Protein AF-A0A0B1S2V6-F1 (afdb_monomer_lite)

Secondary structure (DSSP, 8-state):
--HHHHHHHHHH-GGGHHHHHHTTTTSEEEEEEEEETTEEEEEEEEE---S-TTS---EEEPPPPPGGGGGG--GGGSEEEEEEEEESSPPPHHHHHHHHH-EEEEEEEEES-HHHHHHHHHHSEEEEEEEEE-

Sequence (134 aa):
MDLPSIVSLAVVLPQKLVDIFRLLKNRVYSLRVEIVPQHISVEYYEMKNETEKDKCLIFEKLPVLPQAIWRYIPFSMLHTECLEITQGAQIPEEVEKILNELVIHSISLSFVCWLEAKKVLELVTFTSGARLSV

Structure (mmCIF, N/CA/C/O backbone):
data_AF-A0A0B1S2V6-F1
#
_entry.id   AF-A0A0B1S2V6-F1
#
loop_
_atom_site.group_PDB
_atom_site.id
_atom_site.type_symbol
_atom_site.label_atom_id
_atom_site.label_alt_id
_atom_site.label_comp_id
_atom_site.label_asym_id
_atom_site.label_entity_id
_atom_site.label_seq_id
_atom_site.pdbx_PDB_ins_code
_atom_site.Cartn_x
_atom_site.Cartn_y
_atom_site.Cartn_z
_atom_site.occupancy
_atom_site.B_iso_or_equiv
_atom_site.auth_seq_id
_atom_site.auth_comp_id
_atom_site.auth_asym_id
_atom_site.auth_atom_id
_atom_site.pdbx_PDB_model_num
ATOM 1 N N . MET A 1 1 ? -19.867 -3.984 -0.432 1.00 61.44 1 MET A N 1
ATOM 2 C CA . MET A 1 1 ? -19.374 -3.062 -1.469 1.00 61.44 1 MET A CA 1
ATOM 3 C C . MET A 1 1 ? -17.870 -3.043 -1.318 1.00 61.44 1 MET A C 1
ATOM 5 O O . MET A 1 1 ? -17.399 -2.798 -0.216 1.00 61.44 1 MET A O 1
ATOM 9 N N . ASP A 1 2 ? -17.163 -3.456 -2.354 1.00 66.94 2 ASP A N 1
ATOM 10 C CA . ASP A 1 2 ? -15.708 -3.567 -2.407 1.00 66.94 2 ASP A CA 1
ATOM 11 C C . ASP A 1 2 ? -15.049 -2.192 -2.613 1.00 66.94 2 ASP A C 1
ATOM 13 O O . ASP A 1 2 ? -15.702 -1.232 -3.038 1.00 66.94 2 ASP A O 1
ATOM 17 N N . LEU A 1 3 ? -13.756 -2.091 -2.286 1.00 68.56 3 LEU A N 1
ATOM 18 C CA . LEU A 1 3 ? -12.988 -0.845 -2.373 1.00 68.56 3 LEU A CA 1
ATOM 19 C C . LEU A 1 3 ? -13.098 -0.187 -3.768 1.00 68.56 3 LEU A C 1
ATOM 21 O O . LEU A 1 3 ? -13.439 0.991 -3.807 1.00 68.56 3 LEU A O 1
ATOM 25 N N . PRO A 1 4 ? -12.945 -0.890 -4.909 1.00 68.88 4 PRO A N 1
ATOM 26 C CA . PRO A 1 4 ? -13.111 -0.281 -6.236 1.00 68.88 4 PRO A CA 1
ATOM 27 C C . PRO A 1 4 ? -14.491 0.343 -6.485 1.00 68.88 4 PRO A C 1
ATOM 29 O O . PRO A 1 4 ? -14.582 1.445 -7.034 1.00 68.88 4 PRO A O 1
ATOM 32 N N . SER A 1 5 ? -15.570 -0.317 -6.053 1.00 75.94 5 SER A N 1
ATOM 33 C CA . SER A 1 5 ? -16.931 0.225 -6.166 1.00 75.94 5 SER A CA 1
ATOM 34 C C . SER A 1 5 ? -17.106 1.488 -5.323 1.00 75.94 5 SER A C 1
ATOM 36 O O . SER A 1 5 ? -17.718 2.462 -5.764 1.00 75.94 5 SER A O 1
ATOM 38 N N . ILE A 1 6 ? -16.521 1.500 -4.125 1.00 74.88 6 ILE A N 1
ATOM 39 C CA . ILE A 1 6 ? -16.542 2.649 -3.217 1.00 74.88 6 ILE A CA 1
ATOM 40 C C . ILE A 1 6 ? -15.716 3.813 -3.767 1.00 74.88 6 ILE A C 1
ATOM 42 O O . ILE A 1 6 ? -16.171 4.955 -3.727 1.00 74.88 6 ILE A O 1
ATOM 46 N N . VAL A 1 7 ? -14.546 3.532 -4.341 1.00 74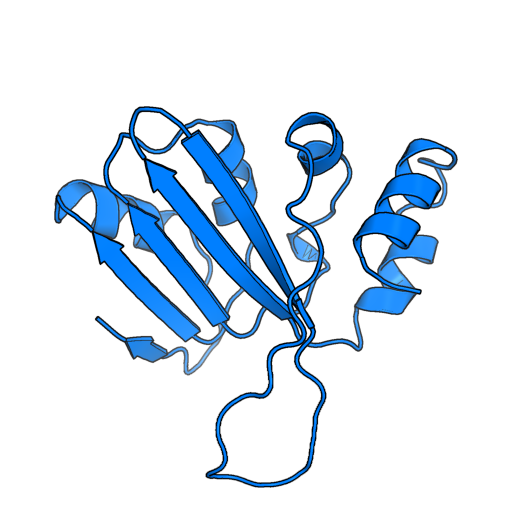.38 7 VAL A N 1
ATOM 47 C CA . VAL A 1 7 ? -13.704 4.551 -4.972 1.00 74.38 7 VAL A CA 1
ATOM 48 C C . VAL A 1 7 ? -14.394 5.130 -6.210 1.00 74.38 7 VAL A C 1
ATOM 50 O O . VAL A 1 7 ? -14.388 6.341 -6.410 1.00 74.38 7 VAL A O 1
ATOM 53 N N . SER A 1 8 ? -15.072 4.300 -7.003 1.00 75.62 8 SER A N 1
ATOM 54 C CA . SER A 1 8 ? -15.864 4.768 -8.149 1.00 75.62 8 SER A CA 1
ATOM 55 C C . SER A 1 8 ? -16.994 5.708 -7.711 1.00 75.62 8 SER A C 1
ATOM 57 O O . SER A 1 8 ? -17.213 6.753 -8.322 1.00 75.62 8 SER A O 1
ATOM 59 N N . LEU A 1 9 ? -17.666 5.391 -6.600 1.00 75.12 9 LEU A N 1
ATOM 60 C CA . LEU A 1 9 ? -18.659 6.265 -5.964 1.00 75.12 9 LEU A CA 1
ATOM 61 C C . LEU A 1 9 ? -18.049 7.579 -5.459 1.00 75.12 9 LEU A C 1
ATOM 63 O O . LEU A 1 9 ? -18.642 8.643 -5.631 1.00 75.12 9 LEU A O 1
ATOM 67 N N . ALA A 1 10 ? -16.860 7.510 -4.869 1.00 73.12 10 ALA A N 1
ATOM 68 C CA . ALA A 1 10 ? -16.105 8.657 -4.381 1.00 73.12 10 ALA A CA 1
ATOM 69 C C . ALA A 1 10 ? -15.675 9.620 -5.501 1.00 73.12 10 ALA A C 1
ATOM 71 O O . ALA A 1 10 ? -15.712 10.832 -5.299 1.00 73.12 10 ALA A O 1
ATOM 72 N N . VAL A 1 11 ? -15.336 9.106 -6.688 1.00 74.62 11 VAL A N 1
ATOM 73 C CA . VAL A 1 11 ? -15.039 9.930 -7.874 1.00 74.62 11 VAL A CA 1
ATOM 74 C C . VAL A 1 11 ? -16.268 10.728 -8.317 1.00 74.62 11 VAL A C 1
ATOM 76 O O . VAL A 1 11 ? -16.147 11.897 -8.676 1.00 74.62 11 VAL A O 1
ATOM 79 N N . VAL A 1 12 ? -17.457 10.119 -8.273 1.00 80.94 12 VAL A N 1
ATOM 80 C CA . VAL A 1 12 ? -18.717 10.774 -8.668 1.00 80.94 12 VAL A CA 1
ATOM 81 C C . VAL A 1 12 ? -19.222 11.741 -7.589 1.00 80.94 12 VAL A C 1
ATOM 83 O O . VAL A 1 12 ? -19.851 12.749 -7.905 1.00 80.94 12 VAL A O 1
ATOM 86 N N . LEU A 1 13 ? -18.949 11.455 -6.312 1.00 80.00 13 LEU A N 1
ATOM 87 C CA . LEU A 1 13 ? -19.429 12.225 -5.160 1.00 80.00 13 LEU A CA 1
ATOM 88 C C . LEU A 1 13 ? -18.275 12.673 -4.242 1.00 80.00 13 LEU A C 1
ATOM 90 O O . LEU A 1 13 ? -18.248 12.300 -3.063 1.00 80.00 13 LEU A O 1
ATOM 94 N N . PRO A 1 14 ? -17.353 13.525 -4.727 1.00 71.38 14 PRO A N 1
ATOM 95 C CA . PRO A 1 14 ? -16.155 13.905 -3.980 1.00 71.38 14 PRO A CA 1
ATOM 96 C C . PRO A 1 14 ? -16.479 14.639 -2.669 1.00 71.38 14 PRO A C 1
ATOM 98 O O . PRO A 1 14 ? -15.815 14.422 -1.659 1.00 71.38 14 PRO A O 1
ATOM 101 N N . GLN A 1 15 ? -17.560 15.429 -2.614 1.00 79.50 15 GLN A N 1
ATOM 102 C CA . GLN A 1 15 ? -17.984 16.086 -1.367 1.00 79.50 15 GLN A CA 1
ATOM 103 C C . GLN A 1 15 ? -18.398 15.119 -0.239 1.00 79.50 15 GLN A C 1
ATOM 105 O O . GLN A 1 15 ? -18.518 15.547 0.905 1.00 79.50 15 GLN A O 1
ATOM 110 N N . LYS A 1 16 ? -18.628 13.830 -0.533 1.00 79.44 16 LYS A N 1
ATOM 111 C CA . LYS A 1 16 ? -19.025 12.808 0.452 1.00 79.44 16 LYS A CA 1
ATOM 112 C C . LYS A 1 16 ? -17.924 11.790 0.749 1.00 79.44 16 LYS A C 1
ATOM 114 O O . LYS A 1 16 ? -18.206 10.778 1.387 1.00 79.44 16 LYS A O 1
ATOM 119 N N . LEU A 1 17 ? -16.681 12.050 0.331 1.00 73.75 17 LEU A N 1
ATOM 120 C CA . LEU A 1 17 ? -15.537 11.150 0.526 1.00 73.75 17 LEU A CA 1
ATOM 121 C C . LEU A 1 17 ? -15.443 10.618 1.960 1.00 73.75 17 LEU A C 1
ATOM 123 O O . LEU A 1 17 ? -15.398 9.410 2.170 1.00 73.75 17 LEU A O 1
ATOM 127 N N . VAL A 1 18 ? -15.498 11.505 2.953 1.00 74.31 18 VAL A N 1
ATOM 128 C CA . VAL A 1 18 ? -15.374 11.126 4.369 1.00 74.31 18 VAL A CA 1
ATOM 129 C C . VAL A 1 18 ? -16.478 10.157 4.799 1.00 74.31 18 VAL A C 1
ATOM 131 O O . VAL A 1 18 ? -16.204 9.193 5.511 1.00 74.31 18 VAL A O 1
ATOM 134 N N . ASP A 1 19 ? -17.719 10.380 4.364 1.00 79.81 19 ASP A N 1
ATOM 135 C CA . ASP A 1 19 ? -18.854 9.518 4.710 1.00 79.81 19 ASP A CA 1
ATOM 136 C C . ASP A 1 19 ? -18.796 8.172 3.979 1.00 79.81 19 ASP A C 1
ATOM 138 O O . ASP A 1 19 ? -19.103 7.136 4.567 1.00 79.81 19 ASP A O 1
ATOM 142 N N . ILE A 1 20 ? -18.358 8.186 2.719 1.00 76.94 20 ILE A N 1
ATOM 143 C CA . ILE A 1 20 ? -18.197 7.003 1.871 1.00 76.94 20 ILE A CA 1
ATOM 144 C C . ILE A 1 20 ? -17.090 6.091 2.428 1.00 76.94 20 ILE A C 1
ATOM 146 O O . ILE A 1 20 ? -17.314 4.899 2.642 1.00 76.94 20 ILE A O 1
ATOM 150 N N . PHE A 1 21 ? -15.918 6.651 2.740 1.00 77.31 21 PHE A N 1
ATOM 151 C CA . PHE A 1 21 ? -14.779 5.897 3.269 1.00 77.31 21 PHE A CA 1
ATOM 152 C C . PHE A 1 21 ? -14.931 5.518 4.745 1.00 77.31 21 PHE A C 1
ATOM 154 O O . PHE A 1 21 ? -14.291 4.568 5.196 1.00 77.31 21 PHE A O 1
ATOM 161 N N . ARG A 1 22 ? -15.840 6.158 5.498 1.00 77.25 22 ARG A N 1
ATOM 162 C CA . ARG A 1 22 ? -16.186 5.720 6.863 1.00 77.25 22 ARG A CA 1
ATOM 163 C C . ARG A 1 22 ? -16.647 4.260 6.894 1.00 77.25 22 ARG A C 1
ATOM 165 O O . ARG A 1 22 ? -16.333 3.555 7.848 1.00 77.25 22 ARG A O 1
ATOM 172 N N . LEU A 1 23 ? -17.325 3.794 5.842 1.00 73.50 23 LEU A N 1
ATOM 173 C CA . LEU A 1 23 ? -17.763 2.399 5.700 1.00 73.50 23 LEU A CA 1
ATOM 174 C C . LEU A 1 23 ? -16.591 1.408 5.638 1.00 73.50 23 LEU A C 1
ATOM 176 O O . LEU A 1 23 ? -16.761 0.233 5.956 1.00 73.50 23 LEU A O 1
ATOM 180 N N . LEU A 1 24 ? -15.410 1.883 5.240 1.00 72.31 24 LEU A N 1
ATOM 181 C CA . LEU A 1 24 ? -14.209 1.073 5.079 1.00 72.31 24 LEU A CA 1
ATOM 182 C C . LEU A 1 24 ? -13.297 1.082 6.303 1.00 72.31 24 LEU A C 1
ATOM 184 O O . LEU A 1 24 ? -12.448 0.206 6.411 1.00 72.31 24 LEU A O 1
ATOM 188 N N . LYS A 1 25 ? -13.497 2.011 7.244 1.00 71.19 25 LYS A N 1
ATOM 189 C CA . LYS A 1 25 ? -12.655 2.159 8.440 1.00 71.19 25 LYS A CA 1
ATOM 190 C C . LYS A 1 25 ? -12.649 0.919 9.343 1.00 71.19 25 LYS A C 1
ATOM 192 O O . LYS A 1 25 ? -11.665 0.661 10.023 1.00 71.19 25 LYS A O 1
ATOM 197 N N . ASN A 1 26 ? -13.744 0.160 9.351 1.00 71.75 26 ASN A N 1
ATOM 198 C CA . ASN A 1 26 ? -13.883 -1.042 10.180 1.00 71.75 26 ASN A CA 1
ATOM 199 C C . ASN A 1 26 ? -13.302 -2.302 9.520 1.00 71.75 26 ASN A C 1
ATOM 201 O O . ASN A 1 26 ? -13.389 -3.384 10.097 1.00 71.75 26 ASN A O 1
ATOM 205 N N . ARG A 1 27 ? -12.774 -2.184 8.298 1.00 77.56 27 ARG A N 1
ATOM 206 C CA . ARG A 1 27 ? -12.186 -3.292 7.549 1.00 77.56 27 ARG A CA 1
ATOM 207 C C . ARG A 1 27 ? -10.676 -3.205 7.626 1.00 77.56 27 ARG A C 1
ATOM 209 O O . ARG A 1 27 ? -10.111 -2.115 7.612 1.00 77.56 27 ARG A O 1
ATOM 216 N N . VAL A 1 28 ? -10.057 -4.372 7.685 1.00 78.12 28 VAL A N 1
ATOM 217 C CA . VAL A 1 28 ? -8.610 -4.524 7.711 1.00 78.12 28 VAL A CA 1
ATOM 218 C C . VAL A 1 28 ? -8.147 -4.834 6.293 1.00 78.12 28 VAL A C 1
ATOM 220 O O . VAL A 1 28 ? -8.732 -5.691 5.630 1.00 78.12 28 VAL A O 1
ATOM 223 N N . TYR A 1 29 ? -7.116 -4.141 5.822 1.00 80.06 29 TYR A N 1
ATOM 224 C CA . TYR A 1 29 ? -6.563 -4.339 4.485 1.00 80.06 29 TYR A CA 1
ATOM 225 C C . TYR A 1 29 ? -5.103 -4.769 4.537 1.00 80.06 29 TYR A C 1
ATOM 227 O O . TYR A 1 29 ? -4.353 -4.367 5.424 1.00 80.06 29 TYR A O 1
ATOM 235 N N . SER A 1 30 ? -4.687 -5.527 3.531 1.00 82.75 30 SER A N 1
ATOM 236 C CA . SER A 1 30 ? -3.292 -5.605 3.123 1.00 82.75 30 SER A CA 1
ATOM 237 C C . SER A 1 30 ? -3.117 -4.894 1.787 1.00 82.75 30 SER A C 1
ATOM 239 O O . SER A 1 30 ? -3.942 -5.036 0.880 1.00 82.75 30 SER A O 1
ATOM 241 N N . LEU A 1 31 ? -2.058 -4.096 1.697 1.00 85.94 31 LEU A N 1
ATOM 242 C CA . LEU A 1 31 ? -1.658 -3.392 0.492 1.00 85.94 31 LEU A CA 1
ATOM 243 C C . LEU A 1 31 ? -0.465 -4.114 -0.123 1.00 85.94 31 LEU A C 1
ATOM 245 O O . LEU A 1 31 ? 0.554 -4.280 0.543 1.00 85.94 31 LEU A O 1
ATOM 249 N N . ARG A 1 32 ? -0.560 -4.491 -1.397 1.00 87.25 32 ARG A N 1
ATOM 250 C CA . ARG A 1 32 ? 0.586 -4.959 -2.176 1.00 87.25 32 ARG A CA 1
ATOM 251 C C . ARG A 1 32 ? 0.945 -3.916 -3.220 1.00 87.25 32 ARG A C 1
ATOM 253 O O . ARG A 1 32 ? 0.110 -3.529 -4.035 1.00 87.25 32 ARG A O 1
ATOM 260 N N . VAL A 1 33 ? 2.197 -3.491 -3.205 1.00 86.94 33 VAL A N 1
ATOM 261 C CA . VAL A 1 33 ? 2.766 -2.546 -4.159 1.00 86.94 33 VAL A CA 1
ATOM 262 C C . VAL A 1 33 ? 3.862 -3.259 -4.936 1.00 86.94 33 VAL A C 1
ATOM 264 O O . VAL A 1 33 ? 4.844 -3.727 -4.367 1.00 86.94 33 VAL A O 1
ATOM 267 N N . GLU A 1 34 ? 3.707 -3.341 -6.249 1.00 87.44 34 GLU A N 1
ATOM 268 C CA . GLU A 1 34 ? 4.731 -3.879 -7.139 1.00 87.44 34 GLU A CA 1
ATOM 269 C C . GLU A 1 34 ? 5.235 -2.755 -8.041 1.00 87.44 34 GLU A C 1
ATOM 271 O O . GLU A 1 34 ? 4.454 -2.077 -8.708 1.00 87.44 34 GLU A O 1
ATOM 276 N N . ILE A 1 35 ? 6.548 -2.534 -8.013 1.00 85.81 35 ILE A N 1
ATOM 277 C CA . ILE A 1 35 ? 7.243 -1.468 -8.733 1.00 85.81 35 ILE A CA 1
ATOM 278 C C . ILE A 1 35 ? 8.319 -2.133 -9.583 1.00 85.81 35 ILE A C 1
ATOM 280 O O . ILE A 1 35 ? 9.430 -2.389 -9.115 1.00 85.81 35 ILE A O 1
ATOM 284 N N . VAL A 1 36 ? 8.004 -2.418 -10.842 1.00 85.44 36 VAL A N 1
ATOM 285 C CA . VAL A 1 36 ? 8.945 -2.989 -11.813 1.00 85.44 36 VAL A CA 1
ATOM 286 C C . VAL A 1 36 ? 9.125 -2.029 -12.994 1.00 85.44 36 VAL A C 1
ATOM 288 O O . VAL A 1 36 ? 8.248 -1.207 -13.254 1.00 85.44 36 VAL A O 1
ATOM 291 N N . PRO A 1 37 ? 10.237 -2.092 -13.754 1.00 77.94 37 PRO A N 1
ATOM 292 C CA . PRO A 1 37 ? 10.549 -1.076 -14.768 1.00 77.94 37 PRO A CA 1
ATOM 293 C C . PRO A 1 37 ? 9.462 -0.841 -15.831 1.00 77.94 37 PRO A C 1
ATOM 295 O O . PRO A 1 37 ? 9.426 0.215 -16.450 1.00 77.94 37 PRO A O 1
ATOM 298 N N . GLN A 1 38 ? 8.598 -1.830 -16.065 1.00 81.88 38 GLN A N 1
ATOM 299 C CA . GLN A 1 38 ? 7.559 -1.797 -17.098 1.00 81.88 38 GLN A CA 1
ATOM 300 C C . GLN A 1 38 ? 6.144 -1.629 -16.525 1.00 81.88 38 GLN A C 1
ATOM 302 O O . GLN A 1 38 ? 5.197 -1.456 -17.290 1.00 81.88 38 GLN A O 1
ATOM 307 N N . HIS A 1 39 ? 5.978 -1.721 -15.203 1.00 81.62 39 HIS A N 1
ATOM 308 C CA . HIS A 1 39 ? 4.665 -1.777 -14.576 1.00 81.62 39 HIS A CA 1
ATOM 309 C C . HIS A 1 39 ? 4.709 -1.351 -13.108 1.00 81.62 39 HIS A C 1
ATOM 311 O O . HIS A 1 39 ? 5.604 -1.736 -12.359 1.00 81.62 39 HIS A O 1
ATOM 317 N N . ILE A 1 40 ? 3.697 -0.591 -12.698 1.00 84.56 40 ILE A N 1
ATOM 318 C CA . ILE A 1 40 ? 3.444 -0.282 -11.296 1.00 84.56 40 ILE A CA 1
ATOM 319 C C . ILE A 1 40 ? 2.015 -0.719 -10.993 1.00 84.56 40 ILE A C 1
ATOM 321 O O . ILE A 1 40 ? 1.079 -0.271 -11.663 1.00 84.56 40 ILE A O 1
ATOM 325 N N . SER A 1 41 ? 1.844 -1.553 -9.973 1.00 83.94 41 SER A N 1
ATOM 326 C CA . SER A 1 41 ? 0.528 -1.953 -9.475 1.00 83.94 41 SER A CA 1
ATOM 327 C C . SER A 1 41 ? 0.400 -1.725 -7.985 1.00 83.94 41 SER A C 1
ATOM 329 O O . SER A 1 41 ? 1.315 -1.984 -7.206 1.00 83.94 41 SER A O 1
ATOM 331 N N . VAL A 1 42 ? -0.798 -1.290 -7.607 1.00 83.62 42 VAL A N 1
ATOM 332 C CA . VAL A 1 42 ? -1.249 -1.211 -6.224 1.00 83.62 42 VAL A CA 1
ATOM 333 C C . VAL A 1 42 ? -2.488 -2.090 -6.114 1.00 83.62 42 VAL A C 1
ATOM 335 O O . VAL A 1 42 ? -3.525 -1.823 -6.732 1.00 83.62 42 VAL A O 1
ATOM 338 N N . GLU A 1 43 ? -2.352 -3.172 -5.361 1.00 82.75 43 GLU A N 1
ATOM 339 C CA . GLU A 1 43 ? -3.390 -4.164 -5.118 1.00 82.75 43 GLU A CA 1
ATOM 340 C C . GLU A 1 43 ? -3.829 -4.114 -3.659 1.00 82.75 43 GLU A C 1
ATOM 342 O O . GLU A 1 43 ? -3.014 -3.946 -2.753 1.00 82.75 43 GLU A O 1
ATOM 347 N N . TYR A 1 44 ? -5.125 -4.305 -3.440 1.00 77.62 44 TYR A N 1
ATOM 348 C CA . TYR A 1 44 ? -5.698 -4.390 -2.107 1.00 77.62 44 TYR A CA 1
ATOM 349 C C . TYR A 1 44 ? -6.241 -5.778 -1.849 1.00 77.62 44 TYR A C 1
ATOM 351 O O . TYR A 1 44 ? -6.865 -6.401 -2.708 1.00 77.62 44 TYR A O 1
ATOM 359 N N . TYR A 1 45 ? -6.076 -6.206 -0.613 1.00 76.19 45 TYR A N 1
ATOM 360 C CA . TYR A 1 45 ? -6.650 -7.433 -0.115 1.00 76.19 45 TYR A CA 1
ATOM 361 C C . TYR A 1 45 ? -7.437 -7.101 1.144 1.00 76.19 45 TYR A C 1
ATOM 363 O O . TYR A 1 45 ? -6.877 -6.607 2.121 1.00 76.19 45 TYR A O 1
ATOM 371 N N . GLU A 1 46 ? -8.752 -7.318 1.115 1.00 75.56 46 GLU A N 1
ATOM 372 C CA . GLU A 1 46 ? -9.565 -7.205 2.325 1.00 75.56 46 GLU A CA 1
ATOM 373 C C . GLU A 1 46 ? -9.327 -8.453 3.174 1.00 75.56 46 GLU A C 1
ATOM 375 O O . GLU A 1 46 ? -9.531 -9.583 2.725 1.00 75.56 46 GLU A O 1
ATOM 380 N N . MET A 1 47 ? -8.876 -8.244 4.405 1.00 72.12 47 MET A N 1
ATOM 381 C CA . MET A 1 47 ? -8.664 -9.310 5.365 1.00 72.12 47 MET A CA 1
ATOM 382 C C . MET A 1 47 ? -9.999 -9.606 6.048 1.00 72.12 47 MET A C 1
ATOM 384 O O . MET A 1 47 ? -10.504 -8.822 6.857 1.00 72.12 47 MET A O 1
ATOM 388 N N . LYS A 1 48 ? -10.602 -10.744 5.699 1.00 66.00 48 LYS A N 1
ATOM 389 C CA . LYS A 1 48 ? -11.779 -11.248 6.407 1.00 66.00 48 LYS A CA 1
ATOM 390 C C . LYS A 1 48 ? -11.303 -11.882 7.708 1.00 66.00 48 LYS A C 1
ATOM 392 O O . LYS A 1 48 ? -10.595 -12.883 7.686 1.00 66.00 48 LYS A O 1
ATOM 397 N N . ASN A 1 49 ? -11.667 -11.283 8.840 1.00 52.84 49 ASN A N 1
ATOM 398 C CA . ASN A 1 49 ? -11.466 -11.911 10.141 1.00 52.84 49 ASN A CA 1
ATOM 399 C C . ASN A 1 49 ? -12.234 -13.236 10.173 1.00 52.84 49 ASN A C 1
ATOM 401 O O . ASN A 1 49 ? -13.460 -13.225 10.265 1.00 52.84 49 ASN A O 1
ATOM 405 N N . GLU A 1 50 ? -11.522 -14.355 10.199 1.00 44.94 50 GLU A N 1
ATOM 406 C CA . GLU A 1 50 ? -11.954 -15.468 11.029 1.00 44.94 50 GLU A CA 1
ATOM 407 C C . GLU A 1 50 ? -10.976 -15.582 12.193 1.00 44.94 50 GLU A C 1
ATOM 409 O O . GLU A 1 50 ? -9.759 -15.656 12.042 1.00 44.94 50 GLU A O 1
ATOM 414 N N . THR A 1 51 ? -11.560 -15.475 13.379 1.00 44.66 51 THR A N 1
ATOM 415 C CA . THR A 1 51 ? -10.992 -15.766 14.687 1.00 44.66 51 THR A CA 1
ATOM 416 C C . THR A 1 51 ? -10.190 -17.061 14.667 1.00 44.66 51 THR A C 1
ATOM 418 O O . THR A 1 51 ? -10.749 -18.105 14.958 1.00 44.66 51 THR A O 1
ATOM 421 N N . GLU A 1 52 ? -8.897 -17.018 14.365 1.00 38.66 52 GLU A N 1
ATOM 422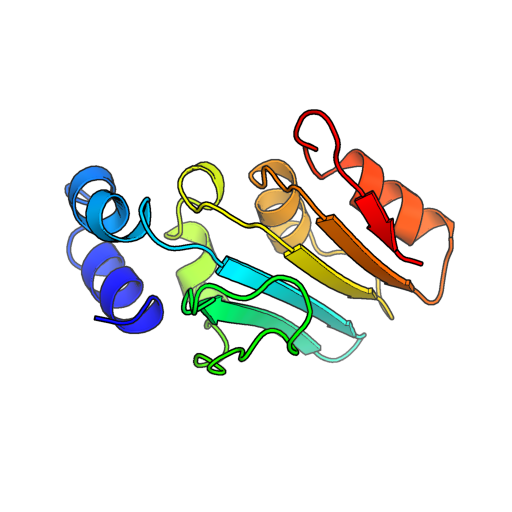 C CA . GLU A 1 52 ? -7.954 -18.063 14.759 1.00 38.66 52 GLU A CA 1
ATOM 423 C C . GLU A 1 52 ? -6.518 -17.575 14.542 1.00 38.66 52 GLU A C 1
ATOM 425 O O . GLU A 1 52 ? -6.019 -17.450 13.425 1.00 38.66 52 GLU A O 1
ATOM 430 N N . LYS A 1 53 ? -5.847 -17.290 15.663 1.00 39.53 53 LYS A N 1
ATOM 431 C CA . LYS A 1 53 ? -4.386 -17.301 15.752 1.00 39.53 53 LYS A CA 1
ATOM 432 C C . LYS A 1 53 ? -3.902 -18.599 15.083 1.00 39.53 53 LYS A C 1
ATOM 434 O O . LYS A 1 53 ? -4.273 -19.658 15.571 1.00 39.53 53 LYS A O 1
ATOM 439 N N . ASP A 1 54 ? -3.121 -18.499 14.008 1.00 42.59 54 ASP A N 1
ATOM 440 C CA . ASP A 1 54 ? -2.428 -19.598 13.294 1.00 42.59 54 ASP A CA 1
ATOM 441 C C . ASP A 1 54 ? -3.010 -20.166 11.986 1.00 42.59 54 ASP A C 1
ATOM 443 O O . ASP A 1 54 ? -2.554 -21.221 11.542 1.00 42.59 54 ASP A O 1
ATOM 447 N N . LYS A 1 55 ? -3.909 -19.488 11.261 1.00 35.97 55 LYS A N 1
ATOM 448 C CA . LYS A 1 55 ? -4.249 -19.937 9.893 1.00 35.97 55 LYS A CA 1
ATOM 449 C C . LYS A 1 55 ? -4.096 -18.830 8.864 1.00 35.97 55 LYS A C 1
ATOM 451 O O . LYS A 1 55 ? -4.544 -17.711 9.070 1.00 35.97 55 LYS A O 1
ATOM 456 N N . CYS A 1 56 ? -3.386 -19.183 7.791 1.00 39.59 56 CYS A N 1
ATOM 457 C CA . CYS A 1 56 ? -3.057 -18.371 6.625 1.00 39.59 56 CYS A CA 1
ATOM 458 C C . CYS A 1 56 ? -4.114 -17.300 6.349 1.00 39.59 56 CYS A C 1
ATOM 460 O O . CYS A 1 56 ? -5.277 -17.629 6.129 1.00 39.59 56 CYS A O 1
ATOM 462 N N . LEU A 1 57 ? -3.682 -16.040 6.351 1.00 47.12 57 LEU A N 1
ATOM 463 C CA . LEU A 1 57 ? -4.490 -14.881 5.990 1.00 47.12 57 LEU A CA 1
ATOM 464 C C . LEU A 1 57 ? -5.182 -15.162 4.647 1.00 47.12 57 LEU A C 1
ATOM 466 O O . LEU A 1 57 ? -4.526 -15.224 3.607 1.00 47.12 57 LEU A O 1
ATOM 470 N N . ILE A 1 58 ? -6.496 -15.408 4.668 1.00 48.25 58 ILE A N 1
ATOM 471 C CA . ILE A 1 58 ? -7.264 -15.607 3.438 1.00 48.25 58 ILE A CA 1
ATOM 472 C C . ILE A 1 58 ? -7.531 -14.221 2.869 1.00 48.25 58 ILE A C 1
ATOM 474 O O . ILE A 1 58 ? -8.440 -13.504 3.289 1.00 48.25 58 ILE A O 1
ATOM 478 N N . PHE A 1 59 ? -6.685 -13.837 1.927 1.00 55.88 59 PHE A N 1
ATOM 479 C CA . PHE A 1 59 ? -6.799 -12.596 1.193 1.00 55.88 59 PHE A CA 1
ATOM 480 C C . PHE A 1 59 ? -7.727 -12.797 -0.007 1.00 55.88 59 PHE A C 1
ATOM 482 O O . PHE A 1 59 ? -7.385 -13.506 -0.955 1.00 55.88 59 PHE A O 1
ATOM 489 N N . GLU A 1 60 ? -8.904 -12.167 -0.003 1.00 58.19 60 GLU A N 1
ATOM 490 C CA . GLU A 1 60 ? -9.671 -12.035 -1.244 1.00 58.19 60 GLU A CA 1
ATOM 491 C C . GLU A 1 60 ? -8.979 -10.996 -2.126 1.00 58.19 60 GLU A C 1
ATOM 493 O O . GLU A 1 60 ? -8.911 -9.814 -1.778 1.00 58.19 60 GLU A O 1
ATOM 498 N N . LYS A 1 61 ? -8.434 -11.452 -3.262 1.00 62.22 61 LYS A N 1
ATOM 499 C CA . LYS A 1 61 ? -7.808 -10.573 -4.250 1.00 62.22 61 LYS A CA 1
ATOM 500 C C . LYS A 1 61 ? -8.854 -9.623 -4.818 1.00 62.22 61 LYS A C 1
ATOM 502 O O . LYS A 1 61 ? -9.746 -10.049 -5.552 1.00 62.22 61 LYS A O 1
ATOM 507 N N . LEU A 1 62 ? -8.725 -8.338 -4.499 1.00 65.00 62 LEU A N 1
ATOM 508 C CA . LEU A 1 62 ? -9.509 -7.297 -5.149 1.00 65.00 62 LEU A CA 1
ATOM 509 C C . LEU A 1 62 ? -8.865 -6.920 -6.496 1.00 65.00 62 LEU A C 1
ATOM 511 O O . LEU A 1 62 ? -7.679 -7.186 -6.721 1.00 65.00 62 LEU A O 1
ATOM 515 N N . PRO A 1 63 ? -9.634 -6.310 -7.416 1.00 66.69 63 PRO A N 1
ATOM 516 C CA . PRO A 1 63 ? -9.095 -5.774 -8.659 1.00 66.69 63 PRO A CA 1
ATOM 517 C C . PRO A 1 63 ? -7.916 -4.826 -8.412 1.00 66.69 63 PRO A C 1
ATOM 519 O O . PRO A 1 63 ? -7.950 -4.021 -7.478 1.00 66.69 63 PRO A O 1
ATOM 522 N N . VAL A 1 64 ? -6.912 -4.877 -9.295 1.00 73.06 64 VAL A N 1
ATOM 523 C CA . VAL A 1 64 ? -5.835 -3.876 -9.343 1.00 73.06 64 VAL A CA 1
ATOM 524 C C . VAL A 1 64 ? -6.469 -2.497 -9.489 1.00 73.06 64 VAL A C 1
ATOM 526 O O . VAL A 1 64 ? -7.327 -2.294 -10.354 1.00 73.06 64 VAL A O 1
ATOM 529 N N . LEU A 1 65 ? -6.059 -1.540 -8.661 1.00 72.19 65 LEU A N 1
ATOM 530 C CA . LEU A 1 65 ? -6.616 -0.196 -8.730 1.00 72.19 65 LEU A CA 1
ATOM 531 C C . LEU A 1 65 ? -6.023 0.566 -9.918 1.00 72.19 65 LEU A C 1
ATOM 533 O O . LEU A 1 65 ? -4.802 0.736 -9.970 1.00 72.19 65 LEU A O 1
ATOM 537 N N . PRO A 1 66 ? -6.853 1.111 -10.826 1.00 76.75 66 PRO A N 1
ATOM 538 C CA . PRO A 1 66 ? -6.361 1.999 -11.868 1.00 76.75 66 PRO A CA 1
ATOM 539 C C . PRO A 1 66 ? -5.604 3.194 -11.274 1.00 76.75 66 PRO A C 1
ATOM 541 O O . PRO A 1 66 ? -6.100 3.867 -10.374 1.00 76.75 66 PRO A O 1
ATOM 544 N N . GLN A 1 67 ? -4.435 3.525 -11.817 1.00 77.69 67 GLN A N 1
ATOM 545 C CA . GLN A 1 67 ? -3.613 4.634 -11.310 1.00 77.69 67 GLN A CA 1
ATOM 546 C C . GLN A 1 67 ? -4.373 5.971 -11.250 1.00 77.69 67 GLN A C 1
ATOM 548 O O . GLN A 1 67 ? -4.191 6.771 -10.333 1.00 77.69 67 GLN A O 1
ATOM 553 N N . ALA A 1 68 ? -5.299 6.192 -12.189 1.00 77.75 68 ALA A N 1
ATOM 554 C CA . ALA A 1 68 ? -6.129 7.392 -12.240 1.00 77.75 68 ALA A CA 1
ATOM 555 C C . ALA A 1 68 ? -6.949 7.630 -10.958 1.00 77.75 68 ALA A C 1
ATOM 557 O O . ALA A 1 68 ? -7.226 8.790 -10.632 1.00 77.75 68 ALA A O 1
ATOM 558 N N . ILE A 1 69 ? -7.315 6.560 -10.237 1.00 75.88 69 ILE A N 1
ATOM 559 C CA . ILE A 1 69 ? -8.178 6.646 -9.057 1.00 75.88 69 ILE A CA 1
ATOM 560 C C . ILE A 1 69 ? -7.418 6.769 -7.732 1.00 75.88 69 ILE A C 1
ATOM 562 O O . ILE A 1 69 ? -8.041 7.129 -6.737 1.00 75.88 69 ILE A O 1
ATOM 566 N N . TRP A 1 70 ? -6.097 6.541 -7.702 1.00 82.00 70 TRP A N 1
ATOM 567 C CA . TRP A 1 70 ? -5.312 6.541 -6.455 1.00 82.00 70 TRP A CA 1
ATOM 568 C C . TRP A 1 70 ? -5.449 7.854 -5.680 1.00 82.00 70 TRP A C 1
ATOM 570 O O . TRP A 1 70 ? -5.657 7.835 -4.476 1.00 82.00 70 TRP A O 1
ATOM 580 N N . ARG A 1 71 ? -5.469 8.996 -6.380 1.00 79.62 71 ARG A N 1
ATOM 581 C CA . ARG A 1 71 ? -5.616 10.332 -5.771 1.00 79.62 71 ARG A CA 1
ATOM 582 C C . ARG A 1 71 ? -6.911 10.543 -4.970 1.00 79.62 71 ARG A C 1
ATOM 584 O O . ARG A 1 71 ? -7.010 11.514 -4.230 1.00 79.62 71 ARG A O 1
ATOM 591 N N . TYR A 1 72 ? -7.930 9.712 -5.194 1.00 77.12 72 TYR A N 1
ATOM 592 C CA . TYR A 1 72 ? -9.234 9.821 -4.532 1.00 77.12 72 TYR A CA 1
ATOM 593 C C . TYR A 1 72 ? -9.362 8.874 -3.337 1.00 77.12 72 TYR A C 1
ATOM 595 O O . TYR A 1 72 ? -10.394 8.878 -2.667 1.00 77.12 72 TYR A O 1
ATOM 603 N N . ILE A 1 73 ? -8.343 8.049 -3.087 1.00 78.19 73 ILE A N 1
ATOM 604 C CA . ILE A 1 73 ? -8.310 7.111 -1.975 1.00 78.19 73 ILE A CA 1
ATOM 605 C C . ILE A 1 73 ? -7.652 7.826 -0.793 1.00 78.19 73 ILE A C 1
ATOM 607 O O . ILE A 1 73 ? -6.482 8.181 -0.885 1.00 78.19 73 ILE A O 1
ATOM 611 N N . PRO A 1 74 ? -8.364 8.051 0.321 1.00 79.12 74 PRO A N 1
ATOM 612 C CA . PRO A 1 74 ? -7.760 8.558 1.538 1.00 79.12 74 PRO A CA 1
ATOM 613 C C . PRO A 1 74 ? -7.027 7.404 2.237 1.00 79.12 74 PRO A C 1
ATOM 615 O O . PRO A 1 74 ? -7.598 6.737 3.104 1.00 79.12 74 PRO A O 1
ATOM 618 N N . PHE A 1 75 ? -5.776 7.143 1.846 1.00 80.38 75 PHE A N 1
ATOM 619 C CA . PHE A 1 75 ? -4.974 6.018 2.355 1.00 80.38 75 PHE A CA 1
ATOM 620 C C . PHE A 1 75 ? -4.806 6.080 3.876 1.00 80.38 75 PHE A C 1
ATOM 622 O O . PHE A 1 75 ? -4.908 5.058 4.550 1.00 80.38 75 PHE A O 1
ATOM 629 N N . SER A 1 76 ? -4.696 7.290 4.422 1.00 80.56 76 SER A N 1
ATOM 630 C CA . SER 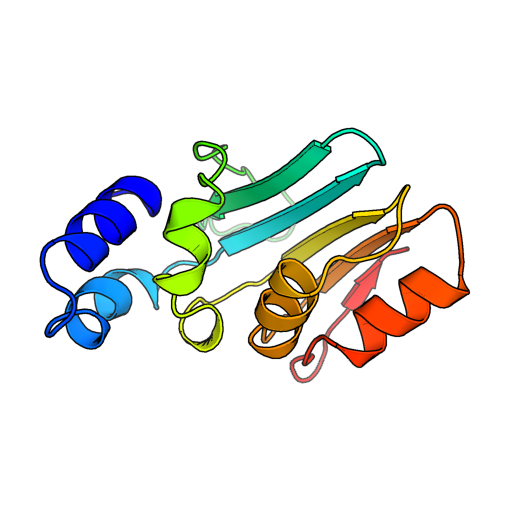A 1 76 ? -4.656 7.561 5.866 1.00 80.56 76 SER A CA 1
ATOM 631 C C . SER A 1 76 ? -5.906 7.131 6.647 1.00 80.56 76 SER A C 1
ATOM 633 O O . SER A 1 76 ? -5.848 6.945 7.862 1.00 80.56 76 SER A O 1
ATOM 635 N N . MET A 1 77 ? -7.055 6.972 5.982 1.00 78.00 77 MET A N 1
ATOM 636 C CA . MET A 1 77 ? -8.294 6.512 6.619 1.00 78.00 77 MET A CA 1
ATOM 637 C C . MET A 1 77 ? -8.463 4.990 6.567 1.00 78.00 77 MET A C 1
ATOM 639 O O . MET A 1 77 ? -9.356 4.458 7.235 1.00 78.00 77 MET A O 1
ATOM 643 N N . LEU A 1 78 ? -7.647 4.296 5.771 1.00 79.75 78 LEU A N 1
ATOM 644 C CA . LEU A 1 78 ? -7.709 2.850 5.618 1.00 79.75 78 LEU A CA 1
ATOM 645 C C . LEU A 1 78 ? -6.869 2.178 6.700 1.00 79.75 78 LEU A C 1
ATOM 647 O O . LEU A 1 78 ? -5.692 2.483 6.881 1.00 79.75 78 LEU A O 1
ATOM 651 N N . HIS A 1 79 ? -7.471 1.222 7.402 1.00 80.56 79 HIS A N 1
ATOM 652 C CA . HIS A 1 79 ? -6.738 0.412 8.359 1.00 80.56 79 HIS A CA 1
ATOM 653 C C . HIS A 1 79 ? -5.945 -0.666 7.611 1.00 80.56 79 HIS A C 1
ATOM 655 O O . HIS A 1 79 ? -6.482 -1.711 7.238 1.00 80.56 79 HIS A O 1
ATOM 661 N N . THR A 1 80 ? -4.675 -0.365 7.346 1.00 80.12 80 THR A N 1
ATOM 662 C CA . THR A 1 80 ? -3.762 -1.247 6.614 1.00 80.12 80 THR A CA 1
ATOM 663 C C . THR A 1 80 ? -2.901 -2.014 7.611 1.00 80.12 80 THR A C 1
ATOM 665 O O . THR A 1 80 ? -2.089 -1.433 8.322 1.00 80.12 80 THR A O 1
ATOM 668 N N . GLU A 1 81 ? -3.084 -3.327 7.685 1.00 81.50 81 GLU A N 1
ATOM 669 C CA . GLU A 1 81 ? -2.351 -4.185 8.619 1.00 81.50 81 GLU A CA 1
ATOM 670 C C . GLU A 1 81 ? -0.991 -4.592 8.065 1.00 81.50 81 GLU A C 1
ATOM 672 O O . GLU A 1 81 ? 0.005 -4.578 8.787 1.00 81.50 81 GLU A O 1
ATOM 677 N N . CYS A 1 82 ? -0.946 -4.934 6.777 1.00 81.62 82 CYS A N 1
ATOM 678 C CA . CYS A 1 82 ? 0.250 -5.430 6.109 1.00 81.62 82 CYS A CA 1
ATOM 679 C C . CYS A 1 82 ? 0.515 -4.665 4.814 1.00 81.62 82 CYS A C 1
ATOM 681 O O . CYS A 1 82 ? -0.392 -4.501 3.995 1.00 81.62 82 CYS A O 1
ATOM 683 N N . LEU A 1 83 ? 1.762 -4.251 4.619 1.00 84.06 83 LEU A N 1
ATOM 684 C CA . LEU A 1 83 ? 2.266 -3.700 3.370 1.00 84.06 83 LEU A CA 1
ATOM 685 C C . LEU A 1 83 ? 3.294 -4.656 2.761 1.00 84.06 83 LEU A C 1
ATOM 687 O O . LEU A 1 83 ? 4.356 -4.874 3.336 1.00 84.06 83 LEU A O 1
ATOM 691 N N . GLU A 1 84 ? 2.997 -5.199 1.588 1.00 86.06 84 GLU A N 1
ATOM 692 C CA . GLU A 1 84 ? 3.935 -5.977 0.784 1.00 86.06 84 GLU A CA 1
ATOM 693 C C . GLU A 1 84 ? 4.487 -5.090 -0.329 1.00 86.06 84 GLU A C 1
ATOM 695 O O . GLU A 1 84 ? 3.720 -4.610 -1.162 1.00 86.06 84 GLU A O 1
ATOM 700 N N . ILE A 1 85 ? 5.802 -4.876 -0.383 1.00 84.31 85 ILE A N 1
ATOM 701 C CA . ILE A 1 85 ? 6.428 -4.160 -1.502 1.00 84.31 85 ILE A CA 1
ATOM 702 C C . ILE A 1 85 ? 7.384 -5.077 -2.242 1.00 84.31 85 ILE A C 1
ATOM 704 O O . ILE A 1 85 ? 8.303 -5.627 -1.646 1.00 84.31 85 ILE A O 1
ATOM 708 N N . THR A 1 86 ? 7.194 -5.182 -3.555 1.00 85.31 86 THR A N 1
ATOM 709 C CA . THR A 1 86 ? 8.174 -5.756 -4.481 1.00 85.31 86 THR A CA 1
ATOM 710 C C . THR A 1 86 ? 8.767 -4.640 -5.332 1.00 85.31 86 THR A C 1
ATOM 712 O O . THR A 1 86 ? 8.065 -4.017 -6.126 1.00 85.31 86 THR A O 1
ATOM 715 N N . GLN A 1 87 ? 10.058 -4.369 -5.154 1.00 81.38 87 GLN A N 1
ATOM 716 C CA . GLN A 1 87 ? 10.755 -3.238 -5.757 1.00 81.38 87 GLN A CA 1
ATOM 717 C C . GLN A 1 87 ? 11.887 -3.712 -6.676 1.00 81.38 87 GLN A C 1
ATOM 719 O O . GLN A 1 87 ? 12.921 -4.207 -6.229 1.00 81.38 87 GLN A O 1
ATOM 724 N N . GLY A 1 88 ? 11.691 -3.519 -7.979 1.00 81.06 88 GLY A N 1
ATOM 725 C CA . GLY A 1 88 ? 12.675 -3.733 -9.043 1.00 81.06 88 GLY A CA 1
ATOM 726 C C . GLY A 1 88 ? 13.026 -2.468 -9.838 1.00 81.06 88 GLY A C 1
ATOM 727 O O . GLY A 1 88 ? 13.859 -2.536 -10.740 1.00 81.06 88 GLY A O 1
ATOM 728 N N . ALA A 1 89 ? 12.406 -1.323 -9.532 1.00 82.00 89 ALA A N 1
ATOM 729 C CA . ALA A 1 89 ? 12.664 -0.021 -10.155 1.00 82.00 89 ALA A CA 1
ATOM 730 C C . ALA A 1 89 ? 12.540 1.133 -9.145 1.00 82.00 89 ALA A C 1
ATOM 732 O O . ALA A 1 89 ? 12.085 0.933 -8.020 1.00 82.00 89 ALA A O 1
ATOM 733 N N . GLN A 1 90 ? 12.963 2.340 -9.531 1.00 84.38 90 GLN A N 1
ATOM 734 C CA . GLN A 1 90 ? 12.845 3.531 -8.685 1.00 84.38 90 GLN A CA 1
ATOM 735 C C . GLN A 1 90 ? 11.385 3.781 -8.279 1.00 84.38 90 GLN A C 1
ATOM 737 O O . GLN A 1 90 ? 10.480 3.647 -9.104 1.00 84.38 90 GLN A O 1
ATOM 742 N N . ILE A 1 91 ? 11.172 4.159 -7.016 1.00 85.94 91 ILE A N 1
ATOM 743 C CA . ILE A 1 91 ? 9.842 4.481 -6.495 1.00 85.94 91 ILE A CA 1
ATOM 744 C C . ILE A 1 91 ? 9.352 5.786 -7.153 1.00 85.94 91 ILE A C 1
ATOM 746 O O . ILE A 1 91 ? 10.050 6.798 -7.079 1.00 85.94 91 ILE A O 1
ATOM 750 N N . PRO A 1 92 ? 8.193 5.779 -7.829 1.00 87.31 92 PRO A N 1
ATOM 751 C CA . PRO A 1 92 ? 7.614 6.977 -8.429 1.00 87.31 92 PRO A CA 1
ATOM 752 C C . PRO A 1 92 ? 6.926 7.855 -7.372 1.00 87.31 92 PRO A C 1
ATOM 754 O O . PRO A 1 92 ? 6.437 7.353 -6.357 1.00 87.31 92 PRO A O 1
ATOM 757 N N . GLU A 1 93 ? 6.820 9.158 -7.642 1.00 87.94 93 GLU A N 1
ATOM 758 C CA . GLU A 1 93 ? 6.272 10.157 -6.709 1.00 87.94 93 GLU A CA 1
ATOM 759 C C . GLU A 1 93 ? 4.843 9.818 -6.244 1.00 87.94 93 GLU A C 1
ATOM 761 O O . GLU A 1 93 ? 4.476 10.047 -5.091 1.00 87.94 93 GLU A O 1
ATOM 766 N N . GLU A 1 94 ? 4.013 9.243 -7.118 1.00 85.25 94 GLU A N 1
ATOM 767 C CA . GLU A 1 94 ? 2.653 8.838 -6.758 1.00 85.25 94 GLU A CA 1
ATOM 768 C C . GLU A 1 94 ? 2.644 7.738 -5.699 1.00 85.25 94 GLU A C 1
ATOM 770 O O . GLU A 1 94 ? 1.805 7.767 -4.804 1.00 85.25 94 GLU A O 1
ATOM 775 N N . VAL A 1 95 ? 3.582 6.791 -5.774 1.00 86.44 95 VAL A N 1
ATOM 776 C CA . VAL A 1 95 ? 3.709 5.728 -4.773 1.00 86.44 95 VAL A CA 1
ATOM 777 C C . VAL A 1 95 ? 4.304 6.288 -3.487 1.00 86.44 95 VAL A C 1
ATOM 779 O O . VAL A 1 95 ? 3.821 5.942 -2.416 1.00 86.44 95 VAL A O 1
ATOM 782 N N . GLU A 1 96 ? 5.272 7.206 -3.555 1.00 88.19 96 GLU A N 1
ATOM 783 C CA . GLU A 1 96 ? 5.789 7.879 -2.354 1.00 88.19 96 GLU A CA 1
ATOM 784 C C . GLU A 1 96 ? 4.677 8.593 -1.574 1.00 88.19 96 GLU A C 1
ATOM 786 O O . GLU A 1 96 ? 4.626 8.500 -0.348 1.00 88.19 96 GLU A O 1
ATOM 791 N N . LYS A 1 97 ? 3.746 9.264 -2.265 1.00 87.75 97 LYS A N 1
ATOM 792 C CA . LYS A 1 97 ? 2.576 9.896 -1.628 1.00 87.75 97 LYS A CA 1
ATOM 793 C C . LYS A 1 97 ? 1.686 8.878 -0.926 1.00 87.75 97 LYS A C 1
ATOM 795 O O . LYS A 1 97 ? 1.290 9.116 0.209 1.00 87.75 97 LYS A O 1
ATOM 800 N N . ILE A 1 98 ? 1.424 7.741 -1.572 1.00 87.88 98 ILE A N 1
ATOM 801 C CA . ILE A 1 98 ? 0.664 6.642 -0.965 1.00 87.88 98 ILE A CA 1
ATOM 802 C C . ILE A 1 98 ? 1.362 6.171 0.310 1.00 87.88 98 ILE A C 1
ATOM 804 O O . ILE A 1 98 ? 0.733 6.126 1.361 1.00 87.88 98 ILE A O 1
ATOM 808 N N . LEU A 1 99 ? 2.661 5.869 0.234 1.00 87.62 99 LEU A N 1
ATOM 809 C CA . LEU A 1 99 ? 3.439 5.358 1.363 1.00 87.62 99 LEU A CA 1
ATOM 810 C C . LEU A 1 99 ? 3.455 6.331 2.552 1.00 87.62 99 LEU A C 1
ATOM 812 O O . LEU A 1 99 ? 3.242 5.888 3.678 1.00 87.62 99 LEU A O 1
ATOM 816 N N . ASN A 1 100 ? 3.601 7.635 2.293 1.00 88.81 100 ASN A N 1
ATOM 817 C CA . ASN A 1 100 ? 3.567 8.692 3.314 1.00 88.81 100 ASN A CA 1
ATOM 818 C C . ASN A 1 100 ? 2.236 8.796 4.067 1.00 88.81 100 ASN A C 1
ATOM 820 O O . ASN A 1 100 ? 2.202 9.254 5.208 1.00 88.81 100 ASN A O 1
ATOM 824 N N . GLU A 1 101 ? 1.129 8.402 3.443 1.00 87.69 101 GLU A N 1
ATOM 825 C CA . GLU A 1 101 ? -0.186 8.430 4.081 1.00 87.69 101 GLU A CA 1
ATOM 826 C C . GLU A 1 101 ? -0.496 7.156 4.877 1.00 87.69 101 GLU A C 1
ATOM 828 O O . GLU A 1 101 ? -1.460 7.138 5.646 1.00 87.69 101 GLU A O 1
ATOM 833 N N . LEU A 1 102 ? 0.289 6.088 4.703 1.00 85.50 102 LEU A N 1
ATOM 834 C CA . LEU A 1 102 ? 0.017 4.800 5.327 1.00 85.50 102 LEU A CA 1
ATOM 835 C C . LEU A 1 102 ? 0.502 4.748 6.773 1.00 85.50 102 LEU A C 1
ATOM 837 O O . LEU A 1 102 ? 1.635 5.099 7.109 1.00 85.50 102 LEU A O 1
ATOM 841 N N . VAL A 1 103 ? -0.367 4.188 7.609 1.00 83.00 103 VAL A N 1
ATOM 842 C CA . VAL A 1 103 ? -0.053 3.774 8.972 1.00 83.00 103 VAL A CA 1
ATOM 843 C C . VAL A 1 103 ? -0.227 2.260 9.040 1.00 83.00 103 VAL A C 1
ATOM 845 O O . VAL A 1 103 ? -1.348 1.779 8.868 1.00 83.00 103 VAL A O 1
ATOM 848 N N . ILE A 1 104 ? 0.862 1.516 9.255 1.00 82.38 104 ILE A N 1
ATOM 849 C CA . ILE A 1 104 ? 0.870 0.044 9.155 1.00 82.38 104 ILE A CA 1
ATOM 850 C C . ILE A 1 104 ? 1.392 -0.658 10.412 1.00 82.38 104 ILE A C 1
ATOM 852 O O . ILE A 1 104 ? 2.228 -0.123 11.141 1.00 82.38 104 ILE 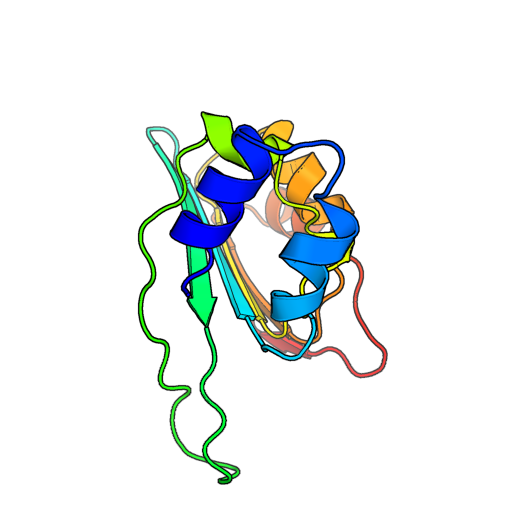A O 1
ATOM 856 N N . HIS A 1 105 ? 0.928 -1.892 10.628 1.00 77.38 105 HIS A N 1
ATOM 857 C CA . HIS A 1 105 ? 1.405 -2.779 11.700 1.00 77.38 105 HIS A CA 1
ATOM 858 C C . HIS A 1 105 ? 2.512 -3.728 11.238 1.00 77.38 105 HIS A C 1
ATOM 860 O O . HIS A 1 105 ? 3.388 -4.095 12.017 1.00 77.38 105 HIS A O 1
ATOM 866 N N . SER A 1 106 ? 2.499 -4.151 9.980 1.00 77.25 106 SER A N 1
ATOM 867 C CA . SER A 1 106 ? 3.481 -5.090 9.451 1.00 77.25 106 SER A CA 1
ATOM 868 C C . SER A 1 106 ? 3.891 -4.731 8.034 1.00 77.25 106 SER A C 1
ATOM 870 O O . SER A 1 106 ? 3.096 -4.201 7.258 1.00 77.25 106 SER A O 1
ATOM 872 N N . ILE A 1 107 ? 5.152 -5.000 7.705 1.00 82.75 107 ILE A N 1
ATOM 873 C CA . ILE A 1 107 ? 5.689 -4.782 6.363 1.00 82.75 107 ILE A CA 1
ATOM 874 C C . ILE A 1 107 ? 6.505 -5.994 5.912 1.00 82.75 107 ILE A C 1
ATOM 876 O O . ILE A 1 107 ? 7.265 -6.577 6.693 1.00 82.75 107 ILE A O 1
ATOM 880 N N . SER A 1 108 ? 6.337 -6.362 4.646 1.00 81.69 108 SER A N 1
ATOM 881 C CA . SER A 1 108 ? 7.132 -7.350 3.926 1.00 81.69 108 SER A CA 1
ATOM 882 C C . SER A 1 108 ? 7.785 -6.672 2.727 1.00 81.69 108 SER A C 1
ATOM 884 O O . SER A 1 108 ? 7.101 -6.071 1.897 1.00 81.69 108 SER A O 1
ATOM 886 N N . LEU A 1 109 ? 9.115 -6.716 2.659 1.00 81.62 109 LEU A N 1
ATOM 887 C CA . LEU A 1 109 ? 9.886 -6.009 1.638 1.00 81.62 109 LEU A CA 1
ATOM 888 C C . LEU A 1 109 ? 10.710 -6.981 0.802 1.00 81.62 109 LEU A C 1
ATOM 890 O O . LEU A 1 109 ? 11.660 -7.579 1.293 1.00 81.62 109 LEU A O 1
ATOM 894 N N . SER A 1 110 ? 10.410 -7.048 -0.489 1.00 83.31 110 SER A N 1
ATOM 895 C CA . SER A 1 110 ? 11.259 -7.664 -1.501 1.00 83.31 110 SER A CA 1
ATOM 896 C C . SER A 1 110 ? 11.871 -6.564 -2.363 1.00 83.31 110 SER A C 1
ATOM 898 O O . SER A 1 110 ? 11.157 -5.793 -3.002 1.00 83.31 110 SER A O 1
ATOM 900 N N . PHE A 1 111 ? 13.195 -6.446 -2.367 1.00 79.81 111 PHE A N 1
ATOM 901 C CA . PHE A 1 111 ? 13.889 -5.361 -3.059 1.00 79.81 111 PHE A CA 1
ATOM 902 C C . PHE A 1 111 ? 15.169 -5.844 -3.727 1.00 79.81 111 PHE A C 1
ATOM 904 O O . PHE A 1 111 ? 15.865 -6.729 -3.229 1.00 79.81 111 PHE A O 1
ATOM 911 N N . VAL A 1 112 ? 15.512 -5.200 -4.841 1.00 74.31 112 VAL A N 1
ATOM 912 C CA . VAL A 1 112 ? 16.792 -5.424 -5.528 1.00 74.31 112 VAL A CA 1
ATOM 913 C C . VAL A 1 112 ? 17.909 -4.579 -4.902 1.00 74.31 112 VAL A C 1
ATOM 915 O O . VAL A 1 112 ? 19.075 -4.969 -4.931 1.00 74.31 112 VAL A O 1
ATOM 918 N N . CYS A 1 113 ? 17.571 -3.427 -4.309 1.00 75.38 113 CYS A N 1
ATOM 919 C CA . CYS A 1 113 ? 18.536 -2.488 -3.736 1.00 75.38 113 CYS A CA 1
ATOM 920 C C . CYS A 1 113 ? 18.167 -2.075 -2.305 1.00 75.38 113 CYS A C 1
ATOM 922 O O . CYS A 1 113 ? 17.079 -1.560 -2.053 1.00 75.38 113 CYS A O 1
ATOM 924 N N . TRP A 1 114 ? 19.112 -2.220 -1.372 1.00 77.00 114 TRP A N 1
ATOM 925 C CA . TRP A 1 114 ? 18.935 -1.824 0.032 1.00 77.00 114 TRP A CA 1
ATOM 926 C C . TRP A 1 114 ? 18.608 -0.334 0.212 1.00 77.00 114 TRP A C 1
ATOM 928 O O . TRP A 1 114 ? 17.839 0.036 1.096 1.00 77.00 114 TRP A O 1
ATOM 938 N N . LEU A 1 115 ? 19.176 0.535 -0.632 1.00 79.75 115 LEU A N 1
ATOM 939 C CA . LEU A 1 115 ? 18.937 1.977 -0.552 1.00 79.75 115 LEU A CA 1
ATOM 940 C C . LEU A 1 115 ? 17.455 2.314 -0.784 1.00 79.75 115 LEU A C 1
ATOM 942 O O . LEU A 1 115 ? 16.909 3.191 -0.124 1.00 79.75 115 LEU A O 1
ATOM 946 N N . GLU A 1 116 ? 16.805 1.590 -1.694 1.00 76.56 116 GLU A N 1
ATOM 947 C CA . GLU A 1 116 ? 15.384 1.763 -2.004 1.00 76.56 116 GLU A CA 1
ATOM 948 C C . GLU A 1 116 ? 14.498 1.146 -0.915 1.00 76.56 116 GLU A C 1
ATOM 950 O O . GLU A 1 116 ? 13.498 1.746 -0.529 1.00 76.56 116 GLU A O 1
ATOM 955 N N . ALA A 1 117 ? 14.909 0.020 -0.321 1.00 78.94 117 ALA A N 1
ATOM 956 C CA . ALA A 1 117 ? 14.240 -0.539 0.856 1.00 78.94 117 ALA A CA 1
ATOM 957 C C . ALA A 1 117 ? 14.222 0.450 2.030 1.00 78.94 117 ALA A C 1
ATOM 959 O O . ALA A 1 117 ? 13.195 0.642 2.680 1.00 78.94 117 ALA A O 1
ATOM 960 N N . LYS A 1 118 ? 15.351 1.131 2.268 1.00 84.00 118 LYS A N 1
ATOM 961 C CA . LYS A 1 118 ? 15.456 2.173 3.294 1.00 84.00 118 LYS A CA 1
ATOM 962 C C . LYS A 1 118 ? 14.479 3.318 3.032 1.00 84.00 118 LYS A C 1
ATOM 964 O O . LYS A 1 118 ? 13.816 3.744 3.969 1.00 84.00 118 LYS A O 1
ATOM 969 N N . LYS A 1 119 ? 14.344 3.767 1.779 1.00 84.75 119 LYS A N 1
ATOM 970 C CA . LYS A 1 119 ? 13.369 4.807 1.413 1.00 84.75 119 LYS A CA 1
ATOM 971 C C . LYS A 1 119 ? 11.943 4.385 1.746 1.00 84.75 119 LYS A C 1
ATOM 973 O O . LYS A 1 119 ? 11.222 5.163 2.350 1.00 84.75 119 LYS A O 1
ATOM 978 N N . VAL A 1 120 ? 11.545 3.152 1.418 1.00 83.81 120 VAL A N 1
ATOM 979 C CA . VAL A 1 120 ? 10.211 2.644 1.787 1.00 83.81 120 VAL A CA 1
ATOM 980 C C . VAL A 1 120 ? 9.999 2.714 3.299 1.00 83.81 120 VAL A C 1
ATOM 982 O O . VAL A 1 120 ? 8.971 3.207 3.750 1.00 83.81 120 VAL A O 1
ATOM 985 N N . LEU A 1 121 ? 10.973 2.248 4.082 1.00 84.62 121 LEU A N 1
ATOM 986 C CA . LEU A 1 121 ? 10.885 2.264 5.543 1.00 84.62 121 LEU A CA 1
ATOM 987 C C . LEU A 1 121 ? 10.837 3.684 6.125 1.00 84.62 121 LEU A C 1
ATOM 989 O O . LEU A 1 121 ? 10.227 3.883 7.168 1.00 84.62 121 LEU A O 1
ATOM 993 N N . GLU A 1 122 ? 11.473 4.657 5.470 1.00 87.25 122 GLU A N 1
ATOM 994 C CA . GLU A 1 122 ? 11.436 6.073 5.860 1.00 87.25 122 GLU A CA 1
ATOM 995 C C . GLU A 1 122 ? 10.121 6.763 5.471 1.00 87.25 122 GLU A C 1
ATOM 997 O O . GLU A 1 122 ? 9.725 7.721 6.131 1.00 87.25 122 GLU A O 1
ATOM 1002 N N . LEU A 1 123 ? 9.447 6.283 4.422 1.00 87.19 123 LEU A N 1
ATOM 1003 C CA . LEU A 1 123 ? 8.1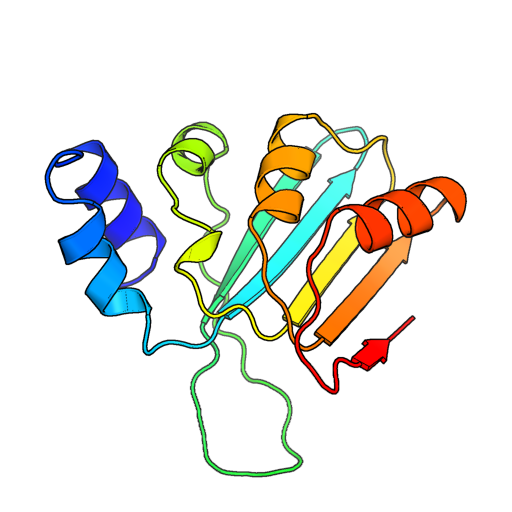98 6.856 3.919 1.00 87.19 123 LEU A CA 1
ATOM 1004 C C . LEU A 1 123 ? 6.967 6.381 4.693 1.00 87.19 123 LEU A C 1
ATOM 1006 O O . LEU A 1 123 ? 5.957 7.069 4.686 1.00 87.19 123 LEU A O 1
ATOM 1010 N N . VAL A 1 124 ? 7.010 5.218 5.342 1.00 86.62 124 VAL A N 1
ATOM 1011 C CA . VAL A 1 124 ? 5.819 4.641 5.979 1.00 86.62 124 VAL A CA 1
ATOM 1012 C C . VAL A 1 124 ? 5.808 4.892 7.486 1.00 86.62 124 VAL A C 1
ATOM 1014 O O . VAL A 1 124 ? 6.824 4.765 8.168 1.00 86.62 124 VAL A O 1
ATOM 1017 N N . THR A 1 125 ? 4.629 5.191 8.036 1.00 84.56 125 THR A N 1
ATOM 1018 C CA . THR A 1 125 ? 4.447 5.304 9.486 1.00 84.56 125 THR A CA 1
ATOM 1019 C C . THR A 1 125 ? 4.083 3.949 10.092 1.00 84.56 125 THR A C 1
ATOM 1021 O O . THR A 1 125 ? 3.133 3.293 9.670 1.00 84.56 125 THR A O 1
ATOM 1024 N N . PHE A 1 126 ? 4.807 3.535 11.131 1.00 82.56 126 PHE A N 1
ATOM 1025 C CA . PHE A 1 126 ? 4.552 2.283 11.845 1.00 82.56 126 PHE A CA 1
ATOM 1026 C C . PHE A 1 126 ? 3.748 2.510 13.125 1.00 82.56 126 PHE A C 1
ATOM 1028 O O . PHE A 1 126 ? 3.977 3.472 13.861 1.00 82.56 126 PHE A O 1
ATOM 1035 N N . THR A 1 127 ? 2.832 1.597 13.433 1.00 79.81 127 THR A N 1
ATOM 1036 C CA . THR A 1 127 ? 2.148 1.575 14.729 1.00 79.81 127 THR A CA 1
ATOM 1037 C C . THR A 1 127 ? 3.045 1.020 15.840 1.00 79.81 127 THR A C 1
ATOM 1039 O O . THR A 1 127 ? 4.092 0.407 15.608 1.00 79.81 127 THR A O 1
ATOM 1042 N N . SER A 1 128 ? 2.649 1.248 17.095 1.00 70.69 128 SER A N 1
ATOM 1043 C CA . SER A 1 128 ? 3.377 0.706 18.245 1.00 70.69 128 SER A CA 1
ATOM 1044 C C . SER A 1 128 ? 3.326 -0.828 18.233 1.00 70.69 128 SER A C 1
ATOM 1046 O O . SER A 1 128 ? 2.244 -1.410 18.226 1.00 70.69 128 SER A O 1
ATOM 1048 N N . GLY A 1 129 ? 4.493 -1.480 18.228 1.00 66.62 129 GLY A N 1
ATOM 1049 C CA . GLY A 1 129 ? 4.606 -2.943 18.148 1.00 66.62 129 GLY A CA 1
ATOM 1050 C C . GLY A 1 129 ? 4.695 -3.507 16.727 1.00 66.62 129 GLY A C 1
ATOM 1051 O O . GLY A 1 129 ? 4.554 -4.720 16.555 1.00 66.62 129 GLY A O 1
ATOM 1052 N N . ALA A 1 130 ? 4.932 -2.651 15.729 1.00 70.12 130 ALA A N 1
ATOM 1053 C CA . ALA A 1 130 ? 5.042 -3.074 14.344 1.00 70.12 130 ALA A CA 1
ATOM 1054 C C . ALA A 1 130 ? 6.149 -4.114 14.102 1.00 70.12 130 ALA A C 1
ATOM 1056 O O . ALA A 1 130 ? 7.186 -4.128 14.772 1.00 70.12 130 ALA A O 1
ATOM 1057 N N . ARG A 1 131 ? 5.923 -4.989 13.116 1.00 70.38 131 ARG A N 1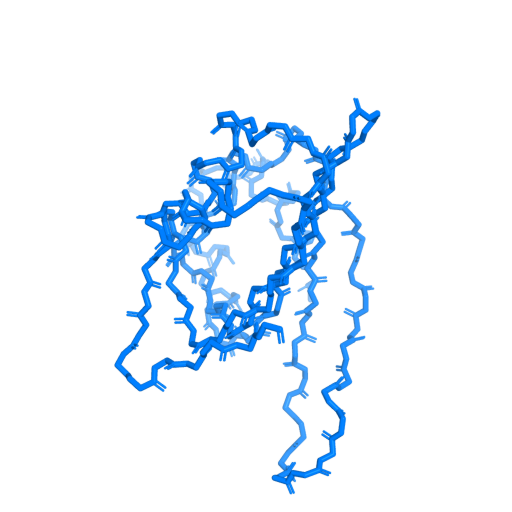
ATOM 1058 C CA . ARG A 1 131 ? 6.834 -6.080 12.748 1.00 70.38 131 ARG A CA 1
ATOM 1059 C C . ARG A 1 131 ? 7.363 -5.901 11.331 1.00 70.38 131 ARG A C 1
ATOM 1061 O O . ARG A 1 131 ? 6.596 -5.741 10.386 1.00 70.38 131 ARG A O 1
ATOM 1068 N N . LEU A 1 132 ? 8.680 -5.994 11.194 1.00 68.81 132 LEU A N 1
ATOM 1069 C CA . LEU A 1 132 ? 9.363 -6.061 9.908 1.00 68.81 132 LEU A CA 1
ATOM 1070 C C . LEU A 1 132 ? 9.634 -7.529 9.568 1.00 68.81 132 LEU A C 1
ATOM 1072 O O . LEU A 1 132 ? 10.294 -8.229 10.336 1.00 68.81 132 LEU A O 1
ATOM 1076 N N . SER A 1 133 ? 9.134 -7.974 8.422 1.00 64.88 133 SER A N 1
ATOM 1077 C CA . SER A 1 133 ? 9.529 -9.229 7.782 1.00 64.88 133 SER A CA 1
ATOM 1078 C C . SER A 1 133 ? 10.335 -8.897 6.527 1.00 64.88 133 SER A C 1
ATOM 1080 O O . SER A 1 133 ? 9.901 -8.075 5.721 1.00 64.88 133 SER A O 1
ATOM 1082 N N . VAL A 1 134 ? 11.528 -9.477 6.405 1.00 56.16 134 VAL A N 1
ATOM 1083 C CA . VAL A 1 134 ? 12.436 -9.304 5.258 1.00 56.16 134 VAL A CA 1
ATOM 1084 C C . VAL A 1 134 ? 12.593 -10.645 4.570 1.00 56.16 134 VAL A C 1
ATOM 1086 O O . VAL A 1 134 ? 12.769 -11.638 5.312 1.00 56.16 134 VAL A O 1
#

Radius of gyration: 14.78 Å; chains: 1; bounding box: 38×36×35 Å

pLDDT: mean 75.84, std 11.52, range [35.97, 88.81]

Organism: Oesophagostomum dentatum (NCBI:txid61180)

Foldseek 3Di:
DDPQVLLVVCVVVVVCLVVSCVVQLVWEKAWEWEAAPVDTWIWIFTFDDDDDDDDDGPTDTDDTDDLVSLVSDQLLSHRYAEYEYAEHDADDPSVLVSQQSHEYQEYEYHYPDPVRVVSSVVSHHYDPNHDYDD